Protein AF-A0AAQ3JUZ4-F1 (afdb_monomer_lite)

Foldseek 3Di:
DVVVVVVV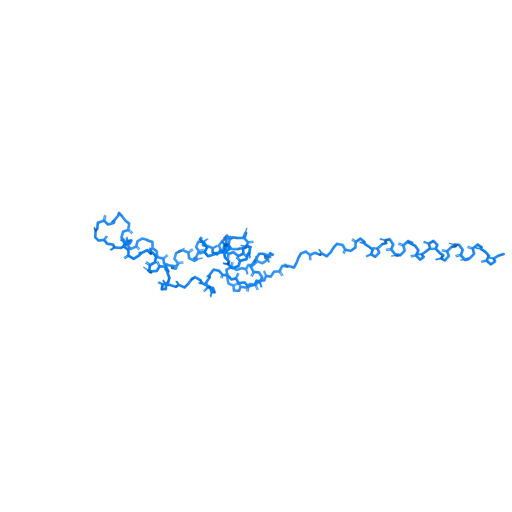VVVVVVVVVVVVVPPPPDQDFDADPLLGDRANQCRDHDCCVPPPQVNVCVVCVCCQPPPHPQHPNDHPVVVSVVNSVCSSVHQLRDDDPVVSPD

Structure (mmCIF, N/CA/C/O backbone):
data_AF-A0AAQ3JUZ4-F1
#
_entry.id   AF-A0AAQ3JUZ4-F1
#
loop_
_atom_site.group_PDB
_atom_site.id
_atom_site.type_symbol
_atom_site.label_atom_id
_atom_site.label_alt_id
_atom_site.label_comp_id
_atom_site.label_asym_id
_atom_site.label_entity_id
_atom_site.label_seq_id
_atom_site.pdbx_PDB_ins_code
_atom_site.Cartn_x
_atom_site.Cartn_y
_atom_site.Cartn_z
_atom_site.occupancy
_atom_site.B_iso_or_equiv
_atom_site.auth_seq_id
_atom_site.auth_comp_id
_atom_site.auth_asym_id
_atom_site.auth_atom_id
_atom_site.pdbx_PDB_model_num
ATOM 1 N N . MET A 1 1 ? 41.705 5.135 -56.518 1.00 54.53 1 MET A N 1
ATOM 2 C CA . MET A 1 1 ? 40.967 4.121 -55.721 1.00 54.53 1 MET A CA 1
ATOM 3 C C . MET A 1 1 ? 40.924 4.395 -54.208 1.00 54.53 1 MET A C 1
ATOM 5 O O . MET A 1 1 ? 39.928 4.040 -53.595 1.00 54.53 1 MET A O 1
ATOM 9 N N . GLY A 1 2 ? 41.919 5.049 -53.585 1.00 58.62 2 GLY A N 1
ATOM 10 C CA . GLY A 1 2 ? 41.924 5.289 -52.123 1.00 58.62 2 GLY A CA 1
ATOM 11 C C . GLY A 1 2 ? 40.879 6.283 -51.582 1.00 58.62 2 GLY A C 1
ATOM 12 O O . GLY A 1 2 ? 40.311 6.048 -50.523 1.00 58.62 2 GLY A O 1
ATOM 13 N N . LYS A 1 3 ? 40.560 7.357 -52.325 1.00 54.09 3 LYS A N 1
ATOM 14 C CA . LYS A 1 3 ? 39.605 8.397 -51.879 1.00 54.09 3 LYS A CA 1
ATOM 15 C C . LYS A 1 3 ? 38.154 7.898 -51.782 1.00 54.09 3 LYS A C 1
ATOM 17 O O . LYS A 1 3 ? 37.441 8.282 -50.866 1.00 54.09 3 LYS A O 1
ATOM 22 N N . ILE A 1 4 ? 37.749 6.997 -52.683 1.00 61.03 4 ILE A N 1
ATOM 23 C CA . ILE A 1 4 ? 36.401 6.401 -52.709 1.00 61.03 4 ILE A CA 1
ATOM 24 C C . ILE A 1 4 ? 36.209 5.474 -51.500 1.00 61.03 4 ILE A C 1
ATOM 26 O O . ILE A 1 4 ? 35.202 5.565 -50.813 1.00 61.03 4 ILE A O 1
ATOM 30 N N . ARG A 1 5 ? 37.223 4.658 -51.172 1.00 62.00 5 ARG A N 1
ATOM 31 C CA . ARG A 1 5 ? 37.220 3.798 -49.976 1.00 62.00 5 ARG A CA 1
ATOM 32 C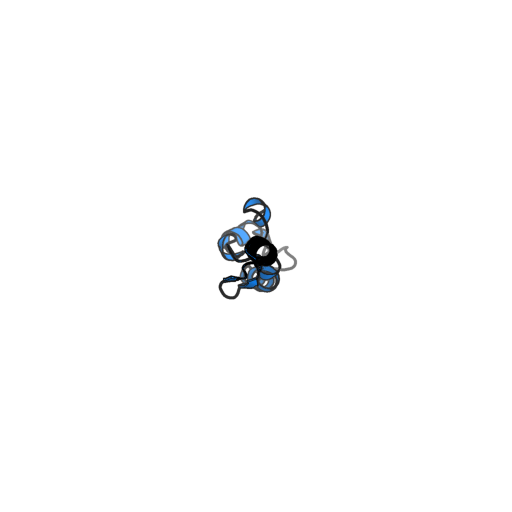 C . ARG A 1 5 ? 37.133 4.597 -48.673 1.00 62.00 5 ARG A C 1
ATOM 34 O O . ARG A 1 5 ? 36.421 4.184 -47.765 1.00 62.00 5 ARG A O 1
ATOM 41 N N . ALA A 1 6 ? 37.816 5.740 -48.599 1.00 68.62 6 ALA A N 1
ATOM 42 C CA . ALA A 1 6 ? 37.758 6.625 -47.437 1.00 68.62 6 ALA A CA 1
ATOM 43 C C . ALA A 1 6 ? 36.359 7.237 -47.246 1.00 68.62 6 ALA A C 1
ATOM 45 O O . ALA A 1 6 ? 35.843 7.243 -46.135 1.00 68.62 6 ALA A O 1
ATOM 46 N N . TRP A 1 7 ? 35.709 7.682 -48.325 1.00 74.38 7 TRP A N 1
ATOM 47 C CA . TRP A 1 7 ? 34.347 8.227 -48.263 1.00 74.38 7 TRP A CA 1
ATOM 48 C C . TRP A 1 7 ? 33.303 7.164 -47.914 1.00 74.38 7 TRP A C 1
ATOM 50 O O . TRP A 1 7 ? 32.422 7.422 -47.098 1.00 74.38 7 TRP A O 1
ATOM 60 N N . SER A 1 8 ? 33.430 5.952 -48.462 1.00 73.94 8 SER A N 1
ATOM 61 C CA . SER A 1 8 ? 32.570 4.824 -48.087 1.00 73.94 8 SER A CA 1
ATOM 62 C C . SER A 1 8 ? 32.717 4.455 -46.610 1.00 73.94 8 SER A C 1
ATOM 64 O O . SER A 1 8 ? 31.715 4.189 -45.955 1.00 73.94 8 SER A O 1
ATOM 66 N N . ALA A 1 9 ? 33.940 4.483 -46.068 1.00 78.69 9 ALA A N 1
ATOM 67 C CA . ALA A 1 9 ? 34.179 4.236 -44.648 1.00 78.69 9 ALA A CA 1
ATOM 68 C C . ALA A 1 9 ? 33.574 5.337 -43.761 1.00 78.69 9 ALA A C 1
ATOM 70 O O . ALA A 1 9 ? 32.934 5.027 -42.762 1.00 78.69 9 ALA A O 1
ATOM 71 N N . VAL A 1 10 ? 33.706 6.610 -44.149 1.00 81.50 10 VAL A N 1
ATOM 72 C CA . VAL A 1 10 ? 33.109 7.743 -43.420 1.00 81.50 10 VAL A CA 1
ATOM 73 C C . VAL A 1 10 ? 31.581 7.665 -43.415 1.00 81.50 10 VAL A C 1
ATOM 75 O O . VAL A 1 10 ? 30.971 7.841 -42.366 1.00 81.50 10 VAL A O 1
ATOM 78 N N . LEU A 1 11 ? 30.959 7.344 -44.553 1.00 82.00 11 LEU A N 1
ATOM 79 C CA . LEU A 1 11 ? 29.506 7.168 -44.644 1.00 82.00 11 LEU A CA 1
ATOM 80 C C . LEU A 1 11 ? 29.008 5.998 -43.786 1.00 82.00 11 LEU A C 1
ATOM 82 O O . LEU A 1 11 ? 27.977 6.121 -43.132 1.00 82.00 11 LEU A O 1
ATOM 86 N N . LEU A 1 12 ? 29.753 4.890 -43.743 1.00 81.00 12 LEU A N 1
ATOM 87 C CA . LEU A 1 12 ? 29.446 3.748 -42.877 1.00 81.00 12 LEU A CA 1
ATOM 88 C C . LEU A 1 12 ? 29.546 4.109 -41.392 1.00 81.00 12 LEU A C 1
ATOM 90 O O . LEU A 1 12 ? 28.645 3.780 -40.625 1.00 81.00 12 LEU A O 1
ATOM 94 N N . VAL A 1 13 ? 30.601 4.819 -40.987 1.00 81.12 13 VAL A N 1
ATOM 95 C CA . VAL A 1 13 ? 30.766 5.286 -39.601 1.00 81.12 13 VAL A CA 1
ATOM 96 C C . VAL A 1 13 ? 29.644 6.253 -39.216 1.00 81.12 13 VAL A C 1
ATOM 98 O O . VAL A 1 13 ? 29.087 6.139 -38.126 1.00 81.12 13 VAL A O 1
ATOM 101 N N . LEU A 1 14 ? 29.262 7.157 -40.121 1.00 82.19 14 LEU A N 1
ATOM 102 C CA . LEU A 1 14 ? 28.163 8.092 -39.896 1.00 82.19 14 LEU A CA 1
ATOM 103 C C . LEU A 1 14 ? 26.820 7.357 -39.756 1.00 82.19 14 LEU A C 1
ATOM 105 O O . LEU A 1 14 ? 26.065 7.644 -38.833 1.00 82.19 14 LEU A O 1
ATOM 109 N N . ALA A 1 15 ? 26.548 6.366 -40.608 1.00 79.62 15 ALA A N 1
ATOM 110 C CA . ALA A 1 15 ? 25.333 5.556 -40.531 1.00 79.62 15 ALA A CA 1
ATOM 111 C C . ALA A 1 15 ? 25.239 4.755 -39.218 1.00 79.62 15 ALA A C 1
ATOM 113 O O . ALA A 1 15 ? 24.173 4.699 -38.606 1.00 79.62 15 ALA A O 1
ATOM 114 N N . VAL A 1 16 ? 26.352 4.185 -38.742 1.00 79.06 16 VAL A N 1
ATOM 115 C CA . VAL A 1 16 ? 26.405 3.468 -37.454 1.00 79.06 16 VAL A CA 1
ATOM 116 C C . VAL A 1 16 ? 26.198 4.421 -36.271 1.00 79.06 16 VAL A C 1
ATOM 118 O O . VAL A 1 16 ? 25.471 4.083 -35.338 1.00 79.06 16 VAL A O 1
ATOM 121 N N . ALA A 1 17 ? 26.776 5.625 -36.312 1.00 74.81 17 ALA A N 1
ATOM 122 C CA . ALA A 1 17 ? 26.579 6.634 -35.270 1.00 74.81 17 ALA A CA 1
ATOM 123 C C . ALA A 1 17 ? 25.122 7.127 -35.200 1.00 74.81 17 ALA A C 1
ATOM 125 O O . ALA A 1 17 ? 24.585 7.299 -34.106 1.00 74.81 17 ALA A O 1
ATOM 126 N N . ILE A 1 18 ? 24.465 7.293 -36.354 1.00 70.38 18 ILE A N 1
ATOM 127 C CA . ILE A 1 18 ? 23.044 7.663 -36.430 1.00 70.38 18 ILE A CA 1
ATOM 128 C C . ILE A 1 18 ? 22.163 6.544 -35.848 1.00 70.38 18 ILE A C 1
ATOM 130 O O . ILE A 1 18 ? 21.269 6.829 -35.057 1.00 70.38 18 ILE A O 1
ATOM 134 N N . ALA A 1 19 ? 22.451 5.274 -36.152 1.00 67.44 19 ALA A N 1
ATOM 135 C CA . ALA A 1 19 ? 21.701 4.141 -35.601 1.00 67.44 19 ALA A CA 1
ATOM 136 C C . ALA A 1 19 ? 21.878 3.976 -34.076 1.00 67.44 19 ALA A C 1
ATOM 138 O O . ALA A 1 19 ? 20.941 3.585 -33.382 1.00 67.44 19 ALA A O 1
ATOM 139 N N . ALA A 1 20 ? 23.057 4.296 -33.532 1.00 63.38 20 ALA A N 1
ATOM 140 C CA . ALA A 1 20 ? 23.320 4.228 -32.093 1.00 63.38 20 ALA A CA 1
ATOM 141 C C . ALA A 1 20 ? 22.611 5.339 -31.292 1.00 63.38 20 ALA A C 1
ATOM 143 O O . ALA A 1 20 ? 22.295 5.142 -30.118 1.00 63.38 20 ALA A O 1
ATOM 144 N N . ALA A 1 21 ? 22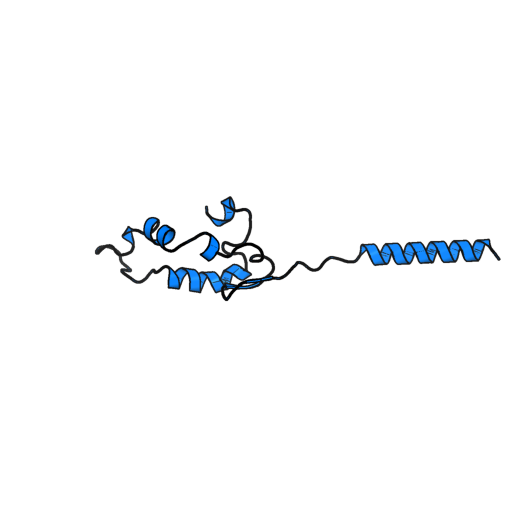.331 6.488 -31.916 1.00 61.53 21 ALA A N 1
ATOM 145 C CA . ALA A 1 21 ? 21.646 7.609 -31.272 1.00 61.53 21 ALA A CA 1
ATOM 146 C C . ALA A 1 21 ? 20.144 7.352 -31.025 1.00 61.53 21 ALA A C 1
ATOM 148 O O . ALA A 1 21 ? 19.547 7.997 -30.164 1.00 61.53 21 ALA A O 1
ATOM 149 N N . GLU A 1 22 ? 19.528 6.396 -31.731 1.00 55.03 22 GLU A N 1
ATOM 150 C CA . GLU A 1 22 ? 18.086 6.113 -31.639 1.00 55.03 22 GLU A CA 1
ATOM 151 C C . GLU A 1 22 ? 17.703 5.003 -30.645 1.00 55.03 22 GLU A C 1
ATOM 153 O O . GLU A 1 22 ? 16.536 4.606 -30.569 1.00 55.03 22 GLU A O 1
ATOM 158 N N . ALA A 1 23 ? 18.635 4.521 -29.821 1.00 58.25 23 ALA A N 1
ATOM 159 C CA . ALA A 1 23 ? 18.315 3.592 -28.741 1.00 58.25 23 ALA A CA 1
ATOM 160 C C . ALA A 1 23 ? 17.568 4.314 -27.600 1.00 58.25 23 ALA A C 1
ATOM 162 O O . ALA A 1 23 ? 18.133 4.615 -26.548 1.00 58.25 23 ALA A O 1
ATOM 163 N N . LYS A 1 24 ? 16.272 4.598 -27.794 1.00 62.59 24 LYS A N 1
ATOM 164 C CA . LYS A 1 24 ? 15.378 5.054 -26.720 1.00 62.59 24 LYS A CA 1
ATOM 165 C C . LYS A 1 24 ? 15.355 3.980 -25.634 1.00 62.59 24 LYS A C 1
ATOM 167 O O . LYS A 1 24 ? 14.845 2.880 -25.853 1.00 62.59 24 LYS A O 1
ATOM 172 N N . SER A 1 25 ? 15.932 4.281 -24.472 1.00 71.31 25 SER A N 1
ATOM 173 C CA . SER A 1 25 ? 15.893 3.379 -23.326 1.00 71.31 25 SER A CA 1
ATOM 174 C C . SER A 1 25 ? 14.435 3.135 -22.941 1.00 71.31 25 SER A C 1
ATOM 176 O O . SER A 1 25 ? 13.651 4.066 -22.746 1.00 71.31 25 SER A O 1
ATOM 178 N N . LYS A 1 26 ? 14.034 1.862 -22.881 1.00 77.06 26 LYS A N 1
ATOM 179 C CA . LYS A 1 26 ? 12.711 1.509 -22.365 1.00 77.06 26 LYS A CA 1
ATOM 180 C C . LYS A 1 26 ? 12.634 1.957 -20.902 1.00 77.06 26 LYS A C 1
ATOM 182 O O . LYS A 1 26 ? 13.618 1.776 -20.177 1.00 77.06 26 LYS A O 1
ATOM 187 N N . PRO A 1 27 ? 11.503 2.523 -20.453 1.00 81.25 27 PRO A N 1
ATOM 188 C CA . PRO A 1 27 ? 11.348 2.878 -19.053 1.00 81.25 27 PRO A CA 1
ATOM 189 C C . PRO A 1 27 ? 11.485 1.619 -18.189 1.00 81.25 27 PRO A C 1
ATOM 191 O O . PRO A 1 27 ? 10.972 0.551 -18.532 1.00 81.25 27 PRO A O 1
ATOM 194 N N . LYS A 1 28 ? 12.232 1.739 -17.088 1.00 86.81 28 LYS A N 1
ATOM 195 C CA . LYS A 1 28 ? 12.451 0.638 -16.149 1.00 86.81 28 LYS A CA 1
ATOM 196 C C . LYS A 1 28 ? 11.117 0.279 -15.495 1.00 86.81 28 LYS A C 1
ATOM 198 O O . LYS A 1 28 ? 10.526 1.115 -14.823 1.00 86.81 28 LYS A O 1
ATOM 203 N N . VAL A 1 29 ? 10.678 -0.960 -15.683 1.00 91.50 29 VAL A N 1
ATOM 204 C CA . VAL A 1 29 ? 9.518 -1.533 -14.990 1.00 91.50 29 VAL A CA 1
ATOM 205 C C . VAL A 1 29 ? 9.990 -2.361 -13.800 1.00 91.50 29 VAL A C 1
ATOM 207 O O . VAL A 1 29 ? 11.020 -3.036 -13.879 1.00 91.50 29 VAL A O 1
ATOM 210 N N . CYS A 1 30 ? 9.250 -2.302 -12.699 1.00 89.81 30 CYS A N 1
ATOM 211 C CA . CYS A 1 30 ? 9.569 -2.999 -11.461 1.00 89.81 30 CYS A CA 1
ATOM 212 C C . CYS A 1 30 ? 8.379 -3.823 -10.969 1.00 89.81 30 CYS A C 1
ATOM 214 O O . CYS A 1 30 ? 7.221 -3.524 -11.258 1.00 89.81 30 CYS A O 1
ATOM 216 N N . ASN A 1 31 ? 8.700 -4.864 -10.203 1.00 90.88 31 ASN A N 1
ATOM 217 C CA . ASN A 1 31 ? 7.748 -5.619 -9.401 1.00 90.88 31 ASN A CA 1
ATOM 218 C C . ASN A 1 31 ? 8.179 -5.487 -7.938 1.00 90.88 31 ASN A C 1
ATOM 220 O O . ASN A 1 31 ? 9.368 -5.642 -7.643 1.00 90.88 31 ASN A O 1
ATOM 224 N N . LYS A 1 32 ? 7.238 -5.208 -7.038 1.00 88.31 32 LYS A N 1
ATOM 225 C CA . LYS A 1 32 ? 7.473 -5.105 -5.598 1.00 88.31 32 LYS A CA 1
ATOM 226 C C . LYS A 1 32 ? 6.258 -5.645 -4.843 1.00 88.31 32 LYS A C 1
ATOM 228 O O . LYS A 1 32 ? 5.190 -5.045 -4.848 1.00 88.31 32 LYS A O 1
ATOM 233 N N . GLY A 1 33 ? 6.439 -6.796 -4.196 1.00 87.44 33 GLY A N 1
ATOM 234 C CA . GLY A 1 33 ? 5.369 -7.457 -3.451 1.00 87.44 33 GLY A CA 1
ATOM 235 C C . GLY A 1 33 ? 4.123 -7.724 -4.304 1.00 87.44 33 GLY A C 1
ATOM 236 O O . GLY A 1 33 ? 4.216 -7.945 -5.510 1.00 87.44 33 GLY A O 1
ATOM 237 N N . TRP A 1 34 ? 2.964 -7.711 -3.651 1.00 89.62 34 TRP A N 1
ATOM 238 C CA . TRP A 1 34 ? 1.654 -7.842 -4.295 1.00 89.62 34 TRP A CA 1
ATOM 239 C C . TRP A 1 34 ? 1.056 -6.485 -4.706 1.00 89.62 34 TRP A C 1
ATOM 241 O O . TRP A 1 34 ? 0.120 -6.451 -5.496 1.00 89.62 34 TRP A O 1
ATOM 251 N N . GLU A 1 35 ? 1.615 -5.379 -4.206 1.00 89.31 35 GLU A N 1
ATOM 252 C CA . GLU A 1 35 ? 1.116 -4.013 -4.423 1.00 89.31 35 GLU A CA 1
ATOM 253 C C . GLU A 1 35 ? 1.619 -3.384 -5.723 1.00 89.31 35 GLU A C 1
ATOM 255 O O . GLU A 1 35 ? 1.039 -2.433 -6.237 1.00 89.31 35 GLU A O 1
ATOM 260 N N . CYS A 1 36 ? 2.708 -3.914 -6.277 1.00 89.69 36 CYS A N 1
ATOM 261 C CA . CYS A 1 36 ? 3.353 -3.365 -7.456 1.00 89.69 36 CYS A CA 1
ATOM 262 C C . CYS A 1 36 ? 3.750 -4.477 -8.426 1.00 89.69 36 CYS A C 1
ATOM 264 O O . CYS A 1 36 ? 4.674 -5.248 -8.157 1.00 89.69 36 CYS A O 1
ATOM 266 N N . SER A 1 37 ? 3.112 -4.529 -9.598 1.00 90.62 37 SER A N 1
ATOM 267 C CA . SER A 1 37 ? 3.525 -5.416 -10.687 1.00 90.62 37 SER A CA 1
ATOM 268 C C . SER A 1 37 ? 3.594 -4.680 -12.023 1.00 90.62 37 SER A C 1
ATOM 270 O O . SER A 1 37 ? 2.663 -3.978 -12.408 1.00 90.62 37 SER A O 1
ATOM 272 N N . GLY A 1 38 ? 4.717 -4.837 -12.726 1.00 89.12 38 GLY A N 1
ATOM 273 C CA . GLY A 1 38 ? 4.914 -4.361 -14.095 1.00 89.12 38 GLY A CA 1
ATOM 274 C C . GLY A 1 38 ? 4.874 -2.843 -14.266 1.00 89.12 38 GLY A C 1
ATOM 275 O O . GLY A 1 38 ? 4.558 -2.375 -15.357 1.00 89.12 38 GLY A O 1
ATOM 276 N N . SER A 1 39 ? 5.183 -2.069 -13.225 1.00 90.88 39 SER A N 1
ATOM 277 C CA . SER A 1 39 ? 4.978 -0.617 -13.230 1.00 90.88 39 SER A CA 1
ATOM 278 C C . SER A 1 39 ? 6.271 0.181 -13.141 1.00 90.88 39 SER A C 1
ATOM 280 O O . SER A 1 39 ? 7.272 -0.256 -12.573 1.00 90.88 39 SER A O 1
ATOM 282 N N . ILE A 1 40 ? 6.230 1.379 -13.724 1.00 91.25 40 ILE A N 1
ATOM 283 C CA . ILE A 1 40 ? 7.308 2.370 -13.695 1.00 91.25 40 ILE A CA 1
ATOM 284 C C . ILE A 1 40 ? 7.259 3.260 -12.442 1.00 91.25 40 ILE A C 1
ATOM 286 O O . ILE A 1 40 ? 8.241 3.934 -12.141 1.00 91.25 40 ILE A O 1
ATOM 290 N N . TYR A 1 41 ? 6.132 3.287 -11.720 1.00 89.31 41 TYR A N 1
ATOM 291 C CA . TYR A 1 41 ? 5.892 4.243 -10.631 1.00 89.31 41 TYR A CA 1
ATOM 292 C C . TYR A 1 41 ? 6.325 3.702 -9.264 1.00 89.31 41 TYR A C 1
ATOM 294 O O . TYR A 1 41 ? 6.929 4.413 -8.469 1.00 89.31 41 TYR A O 1
ATOM 302 N N . CYS A 1 42 ? 6.105 2.416 -9.010 1.00 86.88 42 CYS A N 1
ATOM 303 C CA . CYS A 1 42 ? 6.347 1.781 -7.710 1.00 86.88 42 CYS A CA 1
ATOM 304 C C . CYS A 1 42 ? 7.720 1.087 -7.603 1.00 86.88 42 CYS A C 1
ATOM 306 O O . CYS A 1 42 ? 7.920 0.160 -6.823 1.00 86.88 42 CYS A O 1
ATOM 308 N N . CYS A 1 43 ? 8.708 1.555 -8.376 1.00 87.06 43 CYS A N 1
ATOM 309 C CA . CYS A 1 43 ? 10.077 1.031 -8.345 1.00 87.06 43 CYS A CA 1
ATOM 310 C C . CYS A 1 43 ? 10.840 1.326 -7.045 1.00 87.06 43 CYS A C 1
ATOM 312 O O . CYS A 1 43 ? 11.811 0.630 -6.751 1.00 87.06 43 CYS A O 1
ATOM 314 N N . ASN A 1 44 ? 10.462 2.379 -6.315 1.00 87.00 44 ASN A N 1
ATOM 315 C CA . ASN A 1 44 ? 11.179 2.826 -5.121 1.00 87.00 44 ASN A CA 1
ATOM 316 C C . ASN A 1 44 ? 10.480 2.334 -3.847 1.00 87.00 44 ASN A C 1
ATOM 318 O O . ASN A 1 44 ? 10.978 1.461 -3.133 1.00 87.00 44 ASN A O 1
ATOM 322 N N . GLU A 1 45 ? 9.287 2.865 -3.605 1.00 89.06 45 GLU A N 1
ATOM 323 C CA . GLU A 1 45 ? 8.479 2.609 -2.418 1.00 89.06 45 GLU A CA 1
ATOM 324 C C . GLU A 1 45 ? 7.005 2.428 -2.801 1.00 89.06 45 GLU A C 1
ATOM 326 O O . GLU A 1 45 ? 6.561 2.996 -3.806 1.00 89.06 45 GLU A O 1
ATOM 331 N N . THR A 1 46 ? 6.299 1.611 -2.026 1.00 92.81 46 THR A N 1
ATOM 332 C CA . THR A 1 46 ? 4.841 1.427 -2.024 1.00 92.81 46 THR A CA 1
ATOM 333 C C . THR A 1 46 ? 4.234 2.226 -0.874 1.00 92.81 46 THR A C 1
ATOM 335 O O . THR A 1 46 ? 4.951 2.749 -0.015 1.00 92.81 46 THR A O 1
ATOM 338 N N . ILE A 1 47 ? 2.909 2.343 -0.832 1.00 93.38 47 ILE A N 1
ATOM 339 C CA . ILE A 1 47 ? 2.224 3.101 0.228 1.00 93.38 47 ILE A CA 1
ATOM 340 C C . ILE A 1 47 ? 2.484 2.486 1.605 1.00 93.38 47 ILE A C 1
ATOM 342 O O . ILE A 1 47 ? 2.730 3.215 2.568 1.00 93.38 47 ILE A O 1
ATOM 346 N N . THR A 1 48 ? 2.512 1.158 1.702 1.00 93.44 48 THR A N 1
ATOM 347 C CA . THR A 1 48 ? 2.805 0.445 2.956 1.00 93.44 48 THR A CA 1
ATOM 348 C C . THR A 1 48 ? 4.197 0.706 3.520 1.00 93.44 48 THR A C 1
ATOM 350 O O . THR A 1 48 ? 4.385 0.550 4.728 1.00 93.44 48 THR A O 1
ATOM 353 N N . ASP A 1 49 ? 5.163 1.141 2.703 1.00 92.38 49 ASP A N 1
ATOM 354 C CA . ASP A 1 49 ? 6.509 1.462 3.186 1.00 92.38 49 ASP A CA 1
ATOM 355 C C . ASP A 1 49 ? 6.516 2.712 4.085 1.00 92.38 49 ASP A C 1
ATOM 357 O O . ASP A 1 49 ? 7.340 2.814 4.999 1.00 92.38 49 ASP A O 1
ATOM 361 N N . TYR A 1 50 ? 5.620 3.678 3.841 1.00 91.81 50 TYR A N 1
ATOM 362 C CA . TYR A 1 50 ? 5.651 4.986 4.513 1.00 91.81 50 TYR A CA 1
ATOM 363 C C . TYR A 1 50 ? 4.354 5.385 5.226 1.00 91.81 50 TYR A C 1
ATOM 365 O O . TYR A 1 50 ? 4.387 6.293 6.063 1.00 91.81 50 TYR A O 1
ATOM 373 N N . PHE A 1 51 ? 3.229 4.753 4.897 1.00 93.19 51 PHE A N 1
ATOM 374 C CA . PHE A 1 51 ? 1.924 5.014 5.487 1.00 93.19 51 PHE A CA 1
ATOM 375 C C . PHE A 1 51 ? 1.455 3.783 6.251 1.00 93.19 51 PHE A C 1
ATOM 377 O O . PHE A 1 51 ? 0.778 2.917 5.718 1.00 93.19 51 PHE A O 1
ATOM 384 N N . GLN A 1 52 ? 1.855 3.702 7.513 1.00 94.50 52 GLN A N 1
ATOM 385 C CA . GLN A 1 52 ? 1.603 2.571 8.391 1.00 94.50 52 GLN A CA 1
ATOM 386 C C . GLN A 1 52 ? 0.253 2.688 9.106 1.00 94.50 52 GLN A C 1
ATOM 388 O O . GLN A 1 52 ? -0.313 3.774 9.259 1.00 94.50 52 GLN A O 1
ATOM 393 N N . VAL A 1 53 ? -0.206 1.557 9.652 1.00 96.25 53 VAL A N 1
ATOM 394 C CA . VAL A 1 53 ? -1.470 1.429 10.399 1.00 96.25 53 VAL A CA 1
ATOM 395 C C . VAL A 1 53 ? -1.644 2.551 11.425 1.00 96.25 53 VAL A C 1
ATOM 397 O O . VAL A 1 53 ? -2.686 3.192 11.468 1.00 96.25 53 VAL A O 1
ATOM 400 N N . TYR A 1 54 ? -0.618 2.844 12.231 1.00 95.88 54 TYR A N 1
ATOM 401 C CA . TYR A 1 54 ? -0.736 3.851 13.289 1.00 95.88 54 TYR A CA 1
ATOM 402 C C . TYR A 1 54 ? -1.000 5.265 12.740 1.00 95.88 54 TYR A C 1
ATOM 404 O O . TYR A 1 54 ? -1.696 6.047 13.382 1.00 95.88 54 TYR A O 1
ATOM 412 N N . GLN A 1 55 ? -0.475 5.609 11.557 1.00 95.38 55 GLN A N 1
ATOM 413 C CA . GLN A 1 55 ? -0.728 6.908 10.921 1.00 95.38 55 GLN A CA 1
ATOM 414 C C . GLN A 1 55 ? -2.176 6.988 10.448 1.00 95.38 55 GLN A C 1
ATOM 416 O O . GLN A 1 55 ? -2.832 8.000 10.684 1.00 95.38 55 GLN A O 1
ATOM 421 N N . PHE A 1 56 ? -2.691 5.909 9.855 1.00 96.00 56 PHE A N 1
ATOM 422 C CA . PHE A 1 56 ? -4.096 5.801 9.466 1.00 96.00 56 PHE A CA 1
ATOM 423 C C . PHE A 1 56 ? -5.031 5.932 10.674 1.00 96.00 56 PHE A C 1
ATOM 425 O O . PHE A 1 56 ? -5.961 6.736 10.652 1.00 96.00 56 PHE A O 1
ATOM 432 N N . GLU A 1 57 ? -4.750 5.200 11.753 1.00 96.31 57 GLU A N 1
ATOM 433 C CA . GLU A 1 57 ? -5.534 5.263 12.990 1.00 96.31 57 GLU A CA 1
ATOM 434 C C . GLU A 1 57 ? -5.485 6.658 13.631 1.00 96.31 57 GLU A C 1
ATOM 436 O O . GLU A 1 57 ? -6.509 7.160 14.093 1.00 96.31 57 GLU A O 1
ATOM 441 N N . ASN A 1 58 ? -4.332 7.331 13.601 1.00 95.94 58 ASN A N 1
ATOM 442 C CA . ASN A 1 58 ? -4.193 8.685 14.136 1.00 95.94 58 ASN A CA 1
ATOM 443 C C . ASN A 1 58 ? -4.941 9.730 13.291 1.00 95.94 58 ASN A C 1
ATOM 445 O O . ASN A 1 58 ? -5.633 10.586 13.849 1.00 95.94 58 ASN A O 1
ATOM 449 N N . LEU A 1 59 ? -4.840 9.653 11.959 1.00 95.56 59 LEU A N 1
ATOM 450 C CA . LEU A 1 59 ? -5.537 10.561 11.038 1.00 95.56 59 LEU A CA 1
ATOM 451 C C . LEU A 1 59 ? -7.056 10.381 11.103 1.00 95.56 59 LEU A C 1
ATOM 453 O O . LEU A 1 59 ? -7.799 11.361 11.128 1.00 95.56 59 LEU A O 1
ATOM 457 N N . PHE A 1 60 ? -7.521 9.135 11.191 1.00 94.88 60 PHE A N 1
ATOM 458 C CA . PHE A 1 60 ? -8.941 8.784 11.205 1.00 94.88 60 PHE A CA 1
ATOM 459 C C . PHE A 1 60 ? -9.410 8.287 12.579 1.00 94.88 60 PHE A C 1
ATOM 461 O O . PHE A 1 60 ? -10.237 7.374 12.682 1.00 94.88 60 PHE A O 1
ATOM 468 N N . SER A 1 61 ? -8.925 8.927 13.645 1.00 96.06 61 SER A N 1
ATOM 469 C CA . SER A 1 61 ? -9.140 8.514 15.043 1.00 96.06 61 SER A CA 1
ATOM 470 C C . SER A 1 61 ? -10.604 8.494 15.497 1.00 96.06 61 SER A C 1
ATOM 472 O O . SER A 1 61 ? -10.959 7.776 16.428 1.00 96.06 61 SER A O 1
ATOM 474 N N . LYS A 1 62 ? -11.488 9.252 14.834 1.00 95.62 62 LYS A N 1
ATOM 475 C CA . LYS A 1 62 ? -12.922 9.340 15.176 1.00 95.62 62 LYS A CA 1
ATOM 476 C C . LYS A 1 62 ? -13.850 8.564 14.239 1.00 95.62 62 LYS A C 1
ATOM 478 O O . LYS A 1 62 ? -15.065 8.583 14.457 1.00 95.62 62 LYS A O 1
ATOM 483 N N . ARG A 1 63 ? -13.319 7.863 13.228 1.00 95.62 63 ARG A N 1
ATOM 484 C CA . ARG A 1 63 ? -14.140 7.152 12.224 1.00 95.62 63 ARG A CA 1
ATOM 485 C C . ARG A 1 63 ? -15.030 6.058 12.828 1.00 95.62 63 ARG A C 1
ATOM 487 O O . ARG A 1 63 ? -16.079 5.755 12.280 1.00 95.62 63 ARG A O 1
ATOM 494 N N . ASN A 1 64 ? -14.612 5.512 13.973 1.00 96.12 64 ASN A N 1
ATOM 495 C CA . ASN A 1 64 ? -15.312 4.463 14.714 1.00 96.12 64 ASN A CA 1
ATOM 496 C C . ASN A 1 64 ? -16.040 4.996 15.960 1.00 96.12 64 ASN A C 1
ATOM 498 O O . ASN A 1 64 ? -16.41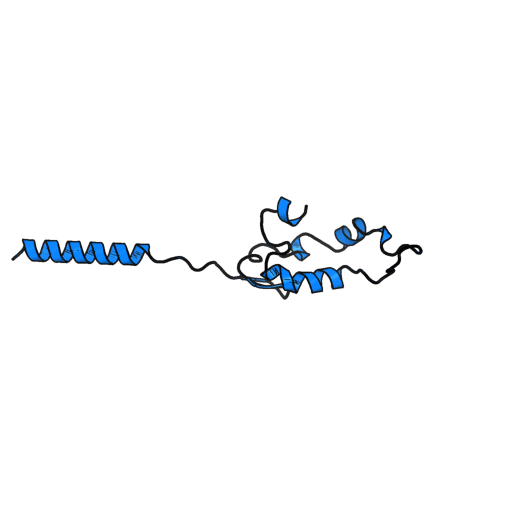0 4.219 16.835 1.00 96.12 64 ASN A O 1
ATOM 502 N N . SER A 1 65 ? -16.215 6.317 16.087 1.00 96.19 65 SER A N 1
ATOM 503 C CA . SER A 1 65 ? -16.984 6.878 17.203 1.00 96.19 65 SER A CA 1
ATOM 504 C C . SER A 1 65 ? -18.467 6.479 17.108 1.00 96.19 65 SER A C 1
ATOM 506 O O . SER A 1 65 ? -18.967 6.309 15.999 1.00 96.19 65 SER A O 1
ATOM 508 N N . PRO A 1 66 ? -19.209 6.384 18.229 1.00 94.62 66 PRO A N 1
ATOM 509 C CA . PRO A 1 66 ? -20.613 5.949 18.220 1.00 94.62 66 PRO A CA 1
ATOM 510 C C . PRO A 1 66 ? -21.565 6.815 17.381 1.00 94.62 66 PRO A C 1
ATOM 512 O O . PRO A 1 66 ? -22.660 6.378 17.051 1.00 94.62 66 PRO A O 1
ATOM 515 N N . ILE A 1 67 ? -21.163 8.048 17.059 1.00 95.31 67 ILE A N 1
ATOM 516 C CA . ILE A 1 67 ? -21.931 8.985 16.228 1.00 95.31 67 ILE A CA 1
ATOM 517 C C . ILE A 1 67 ? -21.554 8.905 14.739 1.00 95.31 67 ILE A C 1
ATOM 519 O O . ILE A 1 67 ? -22.185 9.545 13.901 1.00 95.31 67 ILE A O 1
ATOM 523 N N . ALA A 1 68 ? -20.510 8.153 14.386 1.00 94.06 68 ALA A N 1
ATOM 524 C CA . ALA A 1 68 ? -20.089 8.009 13.003 1.00 94.06 68 ALA A CA 1
ATOM 525 C C . ALA A 1 68 ? -21.080 7.139 12.218 1.00 94.06 68 ALA A C 1
ATOM 527 O O . ALA A 1 68 ? -21.597 6.146 12.718 1.00 94.06 68 ALA A O 1
ATOM 528 N N . HIS A 1 69 ? -21.309 7.480 10.950 1.00 93.56 69 HIS A N 1
ATOM 529 C CA . HIS A 1 69 ? -22.234 6.732 10.093 1.00 93.56 69 HIS A CA 1
ATOM 530 C C . HIS A 1 69 ? -21.708 5.350 9.667 1.00 93.56 69 HIS A C 1
ATOM 532 O O . HIS A 1 69 ? -22.494 4.491 9.287 1.00 93.56 69 HIS A O 1
ATOM 538 N N . ALA A 1 70 ? -20.389 5.141 9.693 1.00 94.25 70 ALA A N 1
ATOM 539 C CA . ALA A 1 70 ? -19.726 3.976 9.105 1.00 94.25 70 ALA A CA 1
ATOM 540 C C . ALA A 1 70 ? -18.754 3.323 10.104 1.00 94.25 70 ALA A C 1
ATOM 542 O O . ALA A 1 70 ? -17.567 3.142 9.822 1.00 94.25 70 ALA A O 1
ATOM 543 N N . ILE A 1 71 ? -19.260 3.019 11.302 1.00 95.62 71 ILE A N 1
ATOM 544 C CA . ILE A 1 71 ? -18.477 2.429 12.394 1.00 95.62 71 ILE A CA 1
ATOM 545 C C . ILE A 1 71 ? -17.917 1.076 11.949 1.00 95.62 71 ILE A C 1
ATOM 547 O O . ILE A 1 71 ? -18.665 0.190 11.544 1.00 95.62 71 ILE A O 1
ATOM 551 N N . GLY A 1 72 ? -16.598 0.920 12.026 1.00 93.44 72 GLY A N 1
ATOM 552 C CA . GLY A 1 72 ? -15.887 -0.311 11.679 1.00 93.44 72 GLY A CA 1
ATOM 553 C C . GLY A 1 72 ? -15.778 -0.593 10.180 1.00 93.44 72 GLY A C 1
ATOM 554 O O . GLY A 1 72 ? -15.159 -1.583 9.814 1.00 93.44 72 GLY A O 1
ATOM 555 N N . PHE A 1 73 ? -16.350 0.252 9.316 1.00 96.06 73 PHE A N 1
ATOM 556 C CA . PHE A 1 73 ? -16.367 0.011 7.871 1.00 96.06 73 PHE A CA 1
ATOM 557 C C . PHE A 1 73 ? -15.042 0.373 7.195 1.00 96.06 73 PHE A C 1
ATOM 559 O O . PHE A 1 73 ? -14.566 -0.336 6.316 1.00 96.06 73 PHE A O 1
ATOM 566 N N . TRP A 1 74 ? -14.446 1.496 7.592 1.00 95.81 74 TRP A N 1
ATOM 567 C CA . TRP A 1 74 ? -13.177 1.950 7.034 1.00 95.81 74 TRP A CA 1
ATOM 568 C C . TRP A 1 74 ? -12.039 1.354 7.853 1.00 95.81 74 TRP A C 1
ATOM 570 O O . TRP A 1 74 ? -11.867 1.726 9.009 1.00 95.81 74 TRP A O 1
ATOM 580 N N . ASP A 1 75 ? -11.242 0.455 7.296 1.00 96.00 75 ASP A N 1
ATOM 581 C CA . ASP A 1 75 ? -10.062 -0.088 7.969 1.00 96.00 75 ASP A CA 1
ATOM 582 C C . ASP A 1 75 ? -8.812 0.027 7.090 1.00 96.00 75 ASP A C 1
ATOM 584 O O . ASP A 1 75 ? -8.886 0.190 5.869 1.00 96.00 75 ASP A O 1
ATOM 588 N N . TYR A 1 76 ? -7.650 -0.022 7.738 1.00 97.06 76 TYR A N 1
ATOM 589 C CA . TYR A 1 76 ? -6.368 0.145 7.065 1.00 97.06 76 TYR A CA 1
ATOM 590 C C . TYR A 1 76 ? -6.104 -0.948 6.021 1.00 97.06 76 TYR A C 1
ATOM 592 O O . TYR A 1 76 ? -5.582 -0.655 4.946 1.00 97.06 76 TYR A O 1
ATOM 600 N N . GLN A 1 77 ? -6.482 -2.197 6.303 1.00 96.50 77 GLN A N 1
ATOM 601 C CA . GLN A 1 77 ? -6.256 -3.303 5.377 1.00 96.50 77 GLN A CA 1
ATOM 602 C C . GLN A 1 77 ? -7.085 -3.110 4.106 1.00 96.50 77 GLN A C 1
ATOM 604 O O . GLN A 1 77 ? -6.555 -3.266 3.004 1.00 96.50 77 GLN A O 1
ATOM 609 N N . SER A 1 78 ? -8.352 -2.717 4.243 1.00 97.00 78 SER A N 1
ATOM 610 C CA . SER A 1 78 ? -9.210 -2.379 3.103 1.00 97.00 78 SER A CA 1
ATOM 611 C C . SER A 1 78 ? -8.646 -1.209 2.293 1.00 97.00 78 SER A C 1
ATOM 613 O O . SER A 1 78 ? -8.633 -1.272 1.064 1.00 97.00 78 SER A O 1
ATOM 615 N N . PHE A 1 79 ? -8.113 -0.178 2.960 1.00 96.25 79 PHE A N 1
ATOM 616 C CA . PHE A 1 79 ? -7.461 0.954 2.294 1.00 96.25 79 PHE A CA 1
ATOM 617 C C . PHE A 1 79 ? -6.249 0.517 1.457 1.00 96.25 79 PHE A C 1
ATOM 619 O O . PHE A 1 79 ? -6.208 0.814 0.265 1.00 96.25 79 PHE A O 1
ATOM 626 N N . ILE A 1 80 ? -5.301 -0.226 2.037 1.00 96.44 80 ILE A N 1
ATOM 627 C CA . ILE A 1 80 ? -4.106 -0.704 1.319 1.00 96.44 80 ILE A CA 1
ATOM 628 C C . ILE A 1 80 ? -4.482 -1.672 0.194 1.00 96.44 80 ILE A C 1
ATOM 630 O O . ILE A 1 80 ? -3.948 -1.595 -0.909 1.00 96.44 80 ILE A O 1
ATOM 634 N N . THR A 1 81 ? -5.458 -2.548 0.431 1.00 96.12 81 THR A N 1
ATOM 635 C CA . THR A 1 81 ? -5.939 -3.479 -0.598 1.00 96.12 81 THR A CA 1
ATOM 636 C C . THR A 1 81 ? -6.513 -2.726 -1.795 1.00 96.12 81 THR A C 1
ATOM 638 O O . THR A 1 81 ? -6.174 -3.043 -2.932 1.00 96.12 81 THR A O 1
ATOM 641 N N . ALA A 1 82 ? -7.318 -1.688 -1.566 1.00 96.38 82 ALA A N 1
ATOM 642 C CA . ALA A 1 82 ? -7.811 -0.839 -2.646 1.00 96.38 82 ALA A CA 1
ATOM 643 C C . ALA A 1 82 ? -6.676 -0.050 -3.323 1.00 96.38 82 ALA A C 1
ATOM 645 O O . ALA A 1 82 ? -6.646 0.053 -4.550 1.00 96.38 82 ALA A O 1
ATOM 646 N N . ALA A 1 83 ? -5.728 0.471 -2.541 1.00 95.06 83 ALA A N 1
AT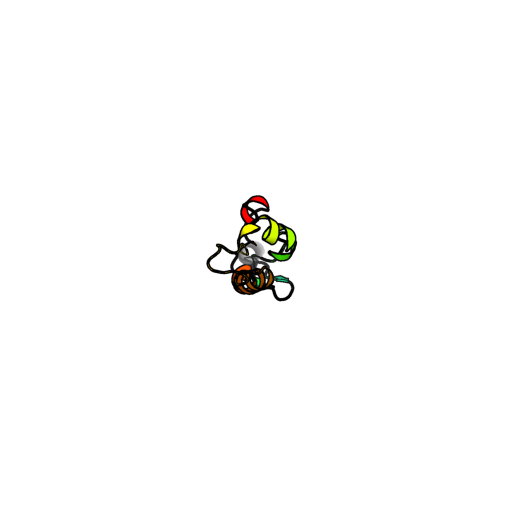OM 647 C CA . ALA A 1 83 ? -4.592 1.239 -3.035 1.00 95.06 83 ALA A CA 1
ATOM 648 C C . ALA A 1 83 ? -3.693 0.421 -3.972 1.00 95.06 83 ALA A C 1
ATOM 650 O O . ALA A 1 83 ? -3.325 0.923 -5.033 1.00 95.06 83 ALA A O 1
ATOM 651 N N . SER A 1 84 ? -3.437 -0.850 -3.650 1.00 94.69 84 SER A N 1
ATOM 652 C CA . SER A 1 84 ? -2.599 -1.773 -4.434 1.00 94.69 84 SER A CA 1
ATOM 653 C C . SER A 1 84 ? -2.994 -1.890 -5.913 1.00 94.69 84 SER A C 1
ATOM 655 O O . SER A 1 84 ? -2.157 -2.142 -6.774 1.00 94.69 84 SER A O 1
ATOM 657 N N . VAL A 1 85 ? -4.270 -1.661 -6.241 1.00 95.38 85 VAL A N 1
ATOM 658 C CA . VAL A 1 85 ? -4.775 -1.686 -7.622 1.00 95.38 85 VAL A CA 1
ATOM 659 C C . VAL A 1 85 ? -4.298 -0.462 -8.414 1.00 95.38 85 VAL A C 1
ATOM 661 O O . VAL A 1 85 ? -4.132 -0.523 -9.633 1.00 95.38 85 VAL A O 1
ATOM 664 N N . PHE A 1 86 ? -4.050 0.651 -7.725 1.00 95.00 86 PHE A N 1
ATOM 665 C CA . PHE A 1 86 ? -3.705 1.946 -8.309 1.00 95.00 86 PHE A CA 1
ATOM 666 C C . PHE A 1 86 ? -2.267 2.391 -8.014 1.00 95.00 86 PHE A C 1
ATOM 668 O O . PHE A 1 86 ? -1.775 3.307 -8.674 1.00 95.00 86 PHE A O 1
ATOM 675 N N . GLU A 1 87 ? -1.551 1.747 -7.094 1.00 93.75 87 GLU A N 1
ATOM 676 C CA . GLU A 1 87 ? -0.114 1.965 -6.885 1.00 93.75 87 GLU A CA 1
ATOM 677 C C . GLU A 1 87 ? 0.721 1.734 -8.159 1.00 93.75 87 GLU A C 1
ATOM 679 O O . GLU A 1 87 ? 1.560 2.588 -8.476 1.00 93.75 87 GLU A O 1
ATOM 684 N N . PRO A 1 88 ? 0.455 0.688 -8.977 1.00 93.38 88 PRO A N 1
ATOM 685 C CA . PRO A 1 88 ? 1.081 0.515 -10.285 1.00 93.38 88 PRO A CA 1
ATOM 686 C C . PRO A 1 88 ? 0.724 1.614 -11.289 1.00 93.38 88 PRO A C 1
ATOM 688 O O . PRO A 1 88 ? 1.383 1.715 -12.322 1.00 93.38 88 PRO A O 1
ATOM 691 N N . LEU A 1 89 ? -0.305 2.416 -11.012 1.00 93.12 89 LEU A N 1
ATOM 692 C CA . LEU A 1 89 ? -0.769 3.536 -11.835 1.00 93.12 89 LEU A CA 1
ATOM 693 C C . LEU A 1 89 ? -0.340 4.898 -11.267 1.00 93.12 89 LEU A C 1
ATOM 695 O O . LEU A 1 89 ? -0.633 5.928 -11.868 1.00 93.12 89 LEU A O 1
ATOM 699 N N . GLY A 1 90 ? 0.370 4.905 -10.135 1.00 91.44 90 GLY A N 1
ATOM 700 C CA . GLY A 1 90 ? 0.979 6.100 -9.567 1.00 91.44 90 GLY A CA 1
ATOM 701 C C . GLY A 1 90 ? 0.354 6.622 -8.273 1.00 91.44 90 GLY A C 1
ATOM 702 O O . GLY A 1 90 ? 0.875 7.608 -7.744 1.00 91.44 90 GLY A O 1
ATOM 703 N N . PHE A 1 91 ? -0.708 6.000 -7.746 1.00 93.62 91 PHE A N 1
ATOM 704 C CA . PHE A 1 91 ? -1.290 6.382 -6.452 1.00 93.62 91 PHE A CA 1
ATOM 705 C C . PHE A 1 91 ? -0.262 6.168 -5.334 1.00 93.62 91 PHE A C 1
ATOM 707 O O . PHE A 1 91 ? 0.234 5.063 -5.174 1.00 93.62 91 PHE A O 1
ATOM 714 N N . GLY A 1 92 ? 0.124 7.229 -4.618 1.00 92.19 92 GLY A N 1
ATOM 715 C CA . GLY A 1 92 ? 1.124 7.174 -3.537 1.00 92.19 92 GLY A CA 1
ATOM 716 C C . GLY A 1 92 ? 2.553 6.781 -3.948 1.00 92.19 92 GLY A C 1
ATOM 717 O O . GLY A 1 92 ? 3.454 6.755 -3.117 1.00 92.19 92 GLY A O 1
ATOM 718 N N . THR A 1 93 ? 2.810 6.525 -5.230 1.00 92.62 93 THR A N 1
ATOM 719 C CA . THR A 1 93 ? 4.126 6.081 -5.724 1.00 92.62 93 THR A CA 1
ATOM 720 C C . THR A 1 93 ? 4.775 7.086 -6.678 1.00 92.62 93 THR A C 1
ATOM 722 O O . THR A 1 93 ? 5.989 7.044 -6.888 1.00 92.62 93 THR A O 1
ATOM 725 N N . THR A 1 94 ? 4.015 8.072 -7.167 1.00 90.94 94 THR A N 1
ATOM 726 C CA . THR A 1 94 ? 4.502 9.137 -8.061 1.00 90.94 94 THR A CA 1
ATOM 727 C C . THR A 1 94 ? 4.957 10.383 -7.302 1.00 90.94 94 THR A C 1
ATOM 729 O O . THR A 1 94 ? 4.313 10.817 -6.352 1.00 90.94 94 THR A O 1
ATOM 732 N N . GLY A 1 95 ? 6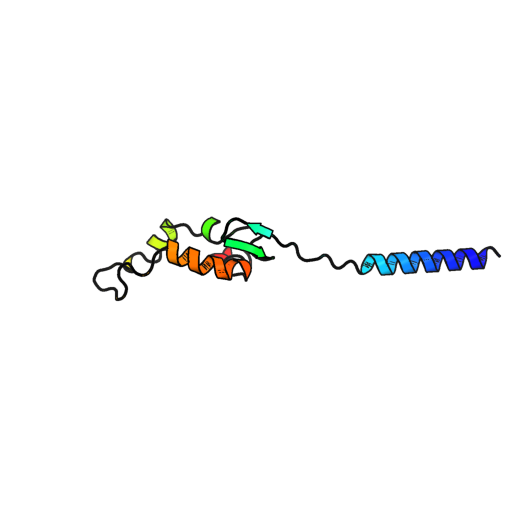.038 11.007 -7.776 1.00 89.25 95 GLY A N 1
ATOM 733 C CA . GLY A 1 95 ? 6.555 12.267 -7.237 1.00 89.25 95 GLY A CA 1
ATOM 734 C C . GLY A 1 95 ? 7.629 12.080 -6.168 1.00 89.25 95 GLY A C 1
ATOM 735 O O . GLY A 1 95 ? 8.170 10.988 -5.982 1.00 89.25 95 GLY A O 1
ATOM 736 N N . ASP A 1 96 ? 7.977 13.172 -5.493 1.00 89.06 96 ASP A N 1
ATOM 737 C CA . ASP A 1 96 ? 8.893 13.159 -4.356 1.00 89.06 96 ASP A CA 1
ATOM 738 C C . ASP A 1 96 ? 8.168 12.753 -3.063 1.00 89.06 96 ASP A C 1
ATOM 740 O O . ASP A 1 96 ? 6.940 12.657 -3.012 1.00 89.06 96 ASP A O 1
ATOM 744 N N . LYS A 1 97 ? 8.928 12.527 -1.986 1.00 85.81 97 LYS A N 1
ATOM 745 C CA . LYS A 1 97 ? 8.362 12.094 -0.701 1.00 85.81 97 LYS A CA 1
ATOM 746 C C . LYS A 1 97 ? 7.269 13.040 -0.197 1.00 85.81 97 LYS A C 1
ATOM 748 O O . LYS A 1 97 ? 6.286 12.569 0.354 1.00 85.81 97 LYS A O 1
ATOM 753 N N . GLN A 1 98 ? 7.425 14.350 -0.400 1.00 87.19 98 GLN A N 1
ATOM 754 C CA . GLN A 1 98 ? 6.440 15.348 0.024 1.00 87.19 98 GLN A CA 1
ATOM 755 C C . GLN A 1 98 ? 5.129 15.228 -0.759 1.00 87.19 98 GLN A C 1
ATOM 757 O O . GLN A 1 98 ? 4.064 15.327 -0.161 1.00 87.19 98 GLN A O 1
ATOM 762 N N . THR A 1 99 ? 5.185 14.982 -2.070 1.00 87.50 99 THR A N 1
ATOM 763 C CA . THR A 1 99 ? 3.982 14.803 -2.900 1.00 87.50 99 THR A CA 1
ATOM 764 C C . THR A 1 99 ? 3.199 13.545 -2.518 1.00 87.50 99 THR A C 1
ATOM 766 O O . THR A 1 99 ? 1.974 13.561 -2.542 1.00 87.50 99 THR A O 1
ATOM 769 N N . LYS A 1 100 ? 3.888 12.469 -2.120 1.00 85.62 100 LYS A N 1
ATOM 770 C CA . LYS A 1 100 ? 3.268 11.177 -1.768 1.00 85.62 100 LYS A CA 1
ATOM 771 C C . LYS A 1 100 ? 2.527 11.165 -0.428 1.00 85.62 100 LYS A C 1
ATOM 773 O O . LYS A 1 100 ? 1.680 10.300 -0.215 1.00 85.62 100 LYS A O 1
ATOM 778 N N . VAL A 1 101 ? 2.885 12.073 0.483 1.00 78.19 101 VAL A N 1
ATOM 779 C CA . VAL A 1 101 ? 2.417 12.082 1.886 1.00 78.19 101 VAL A CA 1
ATOM 780 C C . VAL A 1 101 ? 1.594 13.315 2.262 1.00 78.19 101 VAL A C 1
ATOM 782 O O . VAL A 1 101 ? 1.229 13.448 3.429 1.00 78.19 101 VAL A O 1
ATOM 785 N N . ARG A 1 102 ? 1.376 14.242 1.323 1.00 64.62 102 ARG A N 1
ATOM 786 C CA . ARG A 1 102 ? 0.639 15.486 1.571 1.00 64.62 102 ARG A CA 1
ATOM 787 C C . ARG A 1 102 ? -0.865 15.257 1.653 1.00 64.62 102 ARG A C 1
ATOM 789 O O . ARG A 1 102 ? -1.387 14.487 0.821 1.00 64.62 102 ARG A O 1
#

Sequence (102 aa):
MGKIRAWSAVLLVLAVAIAAAEAKSKPKVCNKGWECSGSIYCCNETITDYFQVYQFENLFSKRNSPIAHAIGFWDYQSFITAASVFEPLGFGTTGDKQTKVR

Radius of gyration: 25.96 Å; chains: 1; bounding box: 64×23×74 Å

Secondary structure (DSSP, 8-state):
-HHHHHHHHHHHHHHHHHHHHT--PPPPPEEETTTEEEESSTTS--HHHHS-HHHHHHHTTTTTSTT-TTTTT--HHHHHHHHHTTGGGTTTTSS-HHHHH-

Organism: NCBI:txid4628

pLDDT: mean 86.37, std 11.64, range [54.09, 97.06]

InterPro domains:
  IPR000726 Glycoside hydrolase, family 19, catalytic [PF00182] (55-100)
  IPR023346 Lysozyme-like domain superfamily [SSF53955] (47-100)